Protein AF-A0A2E8RQQ0-F1 (afdb_monomer_lite)

Sequence (87 aa):
MKQGFRTTYGDTLSKWFARYLVKLGIKKKGKNFHSFRHTVINQLLTSQVYEPFIKELVGHSNGSITVDVYGGKKPLDVLLTECVEKL

Secondary structure (DSSP, 8-state):
--------HHHHHHHHHHHHHHHTT---TT-SHHHHHHHHHHHHHHTT--HHHHHHHTT---S-HHHHHHS-PPPHHHHHHHTGGG-

Radius of gyration: 16.23 Å; chains: 1; bounding box: 49×21×43 Å

pLDDT: mean 80.52, std 17.48, range [38.25, 97.38]

Structure (mmCIF, N/CA/C/O backbone):
data_AF-A0A2E8RQQ0-F1
#
_entry.id   AF-A0A2E8RQQ0-F1
#
loop_
_atom_site.group_PDB
_atom_site.id
_atom_site.type_symbol
_atom_site.label_atom_id
_atom_site.label_alt_id
_atom_site.label_comp_id
_atom_site.label_asym_id
_atom_site.label_entity_id
_atom_site.label_seq_id
_atom_site.pdbx_PDB_ins_code
_atom_site.Cartn_x
_atom_site.Cartn_y
_atom_site.Cartn_z
_atom_site.occupancy
_atom_site.B_iso_or_equiv
_atom_site.auth_seq_id
_atom_site.auth_comp_id
_atom_site.auth_asym_id
_atom_site.auth_atom_id
_atom_site.pdbx_PDB_model_num
ATOM 1 N N . MET A 1 1 ? 36.260 4.468 0.667 1.00 38.25 1 MET A N 1
ATOM 2 C CA . MET A 1 1 ? 35.222 4.375 1.719 1.00 38.25 1 MET A CA 1
ATOM 3 C C . MET A 1 1 ? 34.340 3.166 1.423 1.00 38.25 1 MET A C 1
ATOM 5 O O . MET A 1 1 ? 33.599 3.202 0.452 1.00 38.25 1 MET A O 1
ATOM 9 N N . LYS A 1 2 ? 34.479 2.058 2.164 1.00 40.12 2 LYS A N 1
ATOM 10 C CA . LYS A 1 2 ? 33.630 0.869 1.971 1.00 40.12 2 LYS A CA 1
ATOM 11 C C . LYS A 1 2 ? 32.328 1.086 2.743 1.00 40.12 2 LYS A C 1
ATOM 13 O O . LYS A 1 2 ? 32.340 1.088 3.969 1.00 40.12 2 LYS A O 1
ATOM 18 N N . GLN A 1 3 ? 31.233 1.338 2.033 1.00 44.62 3 GLN A N 1
ATOM 19 C CA . GLN A 1 3 ? 29.906 1.458 2.634 1.00 44.62 3 GLN A CA 1
ATOM 20 C C . GLN A 1 3 ? 29.501 0.073 3.163 1.00 44.62 3 GLN A C 1
ATOM 22 O O . GLN A 1 3 ? 29.418 -0.886 2.398 1.00 44.62 3 GLN A O 1
ATOM 27 N N . GLY A 1 4 ? 29.352 -0.052 4.483 1.00 44.69 4 GLY A N 1
ATOM 28 C CA . GLY A 1 4 ? 29.024 -1.312 5.147 1.00 44.69 4 GLY A CA 1
ATOM 29 C C . GLY A 1 4 ? 27.672 -1.856 4.685 1.00 44.69 4 GLY A C 1
ATOM 30 O O . GLY A 1 4 ? 26.672 -1.140 4.676 1.00 44.69 4 GLY A O 1
ATOM 31 N N . PHE A 1 5 ? 27.647 -3.130 4.300 1.00 51.59 5 PHE A N 1
ATOM 32 C CA . PHE A 1 5 ? 26.458 -3.824 3.815 1.00 51.59 5 PHE A CA 1
ATOM 33 C C . PHE A 1 5 ? 25.514 -4.108 4.997 1.00 51.59 5 PHE A C 1
ATOM 35 O O . PHE A 1 5 ? 25.612 -5.136 5.658 1.00 51.59 5 PHE A O 1
ATOM 42 N N . ARG A 1 6 ? 24.612 -3.172 5.312 1.00 54.34 6 ARG A N 1
ATOM 43 C CA . ARG A 1 6 ? 23.501 -3.416 6.245 1.00 54.34 6 ARG A CA 1
ATOM 44 C C . ARG A 1 6 ? 22.314 -3.968 5.457 1.00 54.34 6 ARG A C 1
ATOM 46 O O . ARG A 1 6 ? 21.465 -3.205 5.010 1.00 54.34 6 ARG A O 1
ATOM 53 N N . THR A 1 7 ? 22.245 -5.286 5.274 1.00 54.56 7 THR A N 1
ATOM 54 C CA . THR A 1 7 ? 21.020 -5.949 4.796 1.00 54.56 7 THR A CA 1
ATOM 55 C C . THR A 1 7 ? 19.995 -5.945 5.916 1.00 54.56 7 THR A C 1
ATOM 57 O O . THR A 1 7 ? 19.930 -6.865 6.727 1.00 54.56 7 THR A O 1
ATOM 60 N N . THR A 1 8 ? 19.210 -4.879 6.004 1.00 67.00 8 THR A N 1
ATOM 61 C CA . THR A 1 8 ? 18.002 -4.902 6.825 1.00 67.00 8 THR A CA 1
ATOM 62 C C . THR A 1 8 ? 16.951 -5.759 6.117 1.00 67.00 8 THR A C 1
ATOM 64 O O . THR A 1 8 ? 16.939 -5.848 4.888 1.00 67.00 8 THR A O 1
ATOM 67 N N . TYR A 1 9 ? 16.050 -6.395 6.869 1.00 73.50 9 TYR A N 1
ATOM 68 C CA . TYR A 1 9 ? 14.987 -7.240 6.301 1.00 73.50 9 TYR A CA 1
ATOM 69 C C . TYR A 1 9 ? 14.188 -6.539 5.180 1.00 73.50 9 TYR A C 1
ATOM 71 O O . TYR A 1 9 ? 13.807 -7.168 4.192 1.00 73.50 9 TYR A O 1
ATOM 79 N N . GLY A 1 10 ? 14.008 -5.217 5.280 1.00 81.50 10 GLY A N 1
ATOM 80 C CA . GLY A 1 10 ? 13.330 -4.408 4.263 1.00 81.50 10 GLY A CA 1
ATOM 81 C C . GLY A 1 10 ? 14.073 -4.293 2.924 1.00 81.50 10 GLY A C 1
ATOM 82 O O . GLY A 1 10 ? 13.424 -4.154 1.886 1.00 81.50 10 GLY A O 1
ATOM 83 N N . ASP A 1 11 ? 15.405 -4.385 2.908 1.00 86.88 11 ASP A N 1
ATOM 84 C CA . ASP A 1 11 ? 16.205 -4.296 1.679 1.00 86.88 11 ASP A CA 1
ATOM 85 C C . ASP A 1 11 ? 16.034 -5.552 0.810 1.00 86.88 11 ASP A C 1
ATOM 87 O O . ASP A 1 11 ? 15.770 -5.464 -0.393 1.00 86.88 11 ASP A O 1
ATOM 91 N N . THR A 1 12 ? 16.070 -6.736 1.429 1.00 91.12 12 THR A N 1
ATOM 92 C CA . THR A 1 12 ? 15.822 -8.012 0.738 1.00 91.12 12 THR A CA 1
ATOM 93 C C . THR A 1 12 ? 14.433 -8.039 0.104 1.00 91.12 12 THR A C 1
ATOM 95 O O . THR A 1 12 ? 14.301 -8.383 -1.076 1.00 91.12 12 THR A O 1
ATOM 98 N N . LEU A 1 13 ? 13.407 -7.614 0.850 1.00 90.38 13 LEU A N 1
ATOM 99 C CA . LEU A 1 13 ? 12.032 -7.546 0.357 1.00 90.38 13 LEU A CA 1
ATOM 100 C C . LEU A 1 13 ? 11.885 -6.527 -0.781 1.00 90.38 13 LEU A C 1
ATOM 102 O O . LEU A 1 13 ? 11.279 -6.828 -1.808 1.00 90.38 13 LEU A O 1
ATOM 106 N N . SER A 1 14 ? 12.503 -5.350 -0.648 1.00 91.38 14 SER A N 1
ATOM 107 C CA . SER A 1 14 ? 12.481 -4.309 -1.683 1.00 91.38 14 SER A CA 1
ATOM 108 C C . SER A 1 14 ? 13.123 -4.782 -2.988 1.00 91.38 14 SER A C 1
ATOM 110 O O . SER A 1 14 ? 12.572 -4.559 -4.070 1.00 91.38 14 SER A O 1
ATOM 112 N N . LYS A 1 15 ? 14.257 -5.488 -2.902 1.00 93.19 15 LYS A N 1
ATOM 113 C 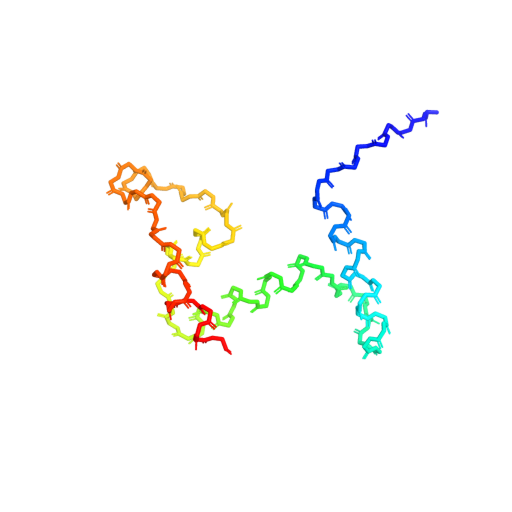CA . LYS A 1 15 ? 14.942 -6.089 -4.057 1.00 93.19 15 LYS A CA 1
ATOM 114 C C . LYS A 1 15 ? 14.111 -7.197 -4.699 1.00 93.19 15 LYS A C 1
ATOM 116 O O . LYS A 1 15 ? 14.006 -7.243 -5.925 1.00 93.19 15 LYS A O 1
ATOM 121 N N . TRP A 1 16 ? 13.509 -8.076 -3.898 1.00 95.38 16 TRP A N 1
ATOM 122 C CA . TRP A 1 16 ? 12.601 -9.109 -4.400 1.00 95.38 16 TRP A CA 1
ATOM 123 C C . TRP A 1 16 ? 11.404 -8.496 -5.131 1.00 95.38 16 TRP A C 1
ATOM 125 O O . TRP A 1 16 ? 11.142 -8.867 -6.273 1.00 95.38 16 TRP A O 1
ATOM 135 N N . PHE A 1 17 ? 10.747 -7.500 -4.536 1.00 96.06 17 PHE A N 1
ATOM 136 C CA . PHE A 1 17 ? 9.585 -6.850 -5.135 1.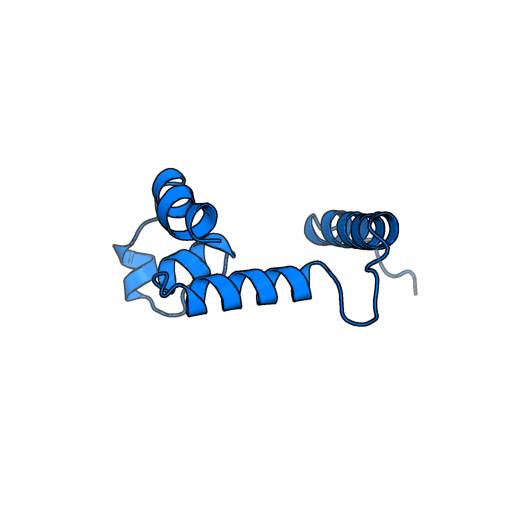00 96.06 17 PHE A CA 1
ATOM 137 C C . PHE A 1 17 ? 9.948 -6.124 -6.434 1.00 96.06 17 PHE A C 1
ATOM 139 O O . PHE A 1 17 ? 9.211 -6.187 -7.413 1.00 96.06 17 PHE A O 1
ATOM 146 N N . ALA A 1 18 ? 11.121 -5.486 -6.499 1.00 95.88 18 ALA A N 1
ATOM 147 C CA . ALA A 1 18 ? 11.605 -4.881 -7.737 1.00 95.88 18 ALA A CA 1
ATOM 148 C C . ALA A 1 18 ? 11.753 -5.916 -8.868 1.00 95.88 18 ALA A C 1
ATOM 150 O O . ALA A 1 18 ? 11.315 -5.644 -9.986 1.00 95.88 18 ALA A O 1
ATOM 151 N N . ARG A 1 19 ? 12.307 -7.105 -8.580 1.00 96.50 19 ARG A N 1
ATOM 152 C CA . ARG A 1 19 ? 12.381 -8.222 -9.542 1.00 96.50 19 ARG A CA 1
ATOM 153 C C . ARG A 1 19 ? 10.996 -8.750 -9.912 1.00 96.50 19 ARG A C 1
ATOM 155 O O . ARG A 1 19 ? 10.748 -9.047 -11.076 1.00 96.50 19 ARG A O 1
ATOM 162 N N . TYR A 1 20 ? 10.086 -8.821 -8.945 1.00 97.31 20 TYR A N 1
ATOM 163 C CA . TYR A 1 20 ? 8.706 -9.237 -9.173 1.00 97.31 20 TYR A CA 1
ATOM 164 C C . TYR A 1 20 ? 7.978 -8.301 -10.150 1.00 97.31 20 TYR A C 1
ATOM 166 O O . TYR A 1 20 ? 7.390 -8.767 -11.120 1.00 97.31 20 TYR A O 1
ATOM 174 N N . LEU A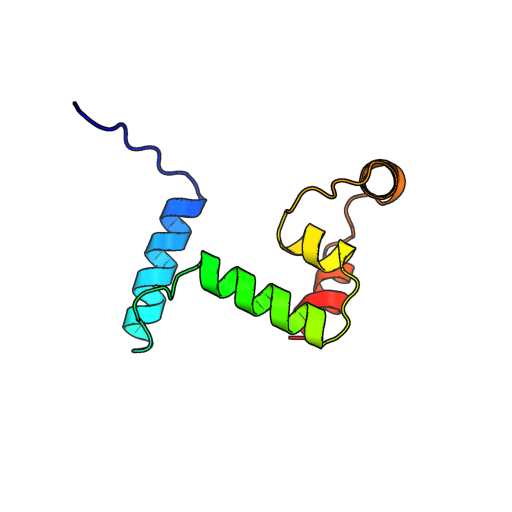 1 21 ? 8.114 -6.980 -9.987 1.00 97.06 21 LEU A N 1
ATOM 175 C CA . LEU A 1 21 ? 7.552 -6.002 -10.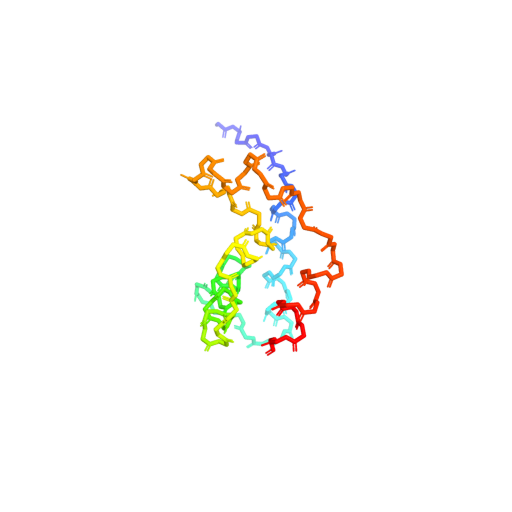927 1.00 97.06 21 LEU A CA 1
ATOM 176 C C . LEU A 1 21 ? 8.126 -6.134 -12.348 1.00 97.06 21 LEU A C 1
ATOM 178 O O . LEU A 1 21 ? 7.411 -5.865 -13.312 1.00 97.06 21 LEU A O 1
ATOM 182 N N . VAL A 1 22 ? 9.402 -6.522 -12.486 1.00 97.12 22 VAL A N 1
ATOM 183 C CA . VAL A 1 22 ? 10.019 -6.805 -13.796 1.00 97.12 22 VAL A CA 1
ATOM 184 C C . VAL A 1 22 ? 9.393 -8.051 -14.414 1.00 97.12 22 VAL A C 1
ATOM 186 O O . VAL A 1 22 ? 8.990 -8.002 -15.570 1.00 97.12 22 VAL A O 1
ATOM 189 N N . LYS A 1 23 ? 9.238 -9.131 -13.636 1.00 97.38 23 LYS A N 1
ATOM 190 C CA . LYS A 1 23 ? 8.578 -10.367 -14.088 1.00 97.38 23 LYS A CA 1
ATOM 191 C C . LYS A 1 23 ? 7.141 -10.119 -14.560 1.00 97.38 23 LYS A C 1
ATOM 193 O O . LYS A 1 23 ? 6.705 -10.741 -15.518 1.00 97.38 23 LYS A O 1
ATOM 198 N N . LEU A 1 24 ? 6.426 -9.203 -13.909 1.0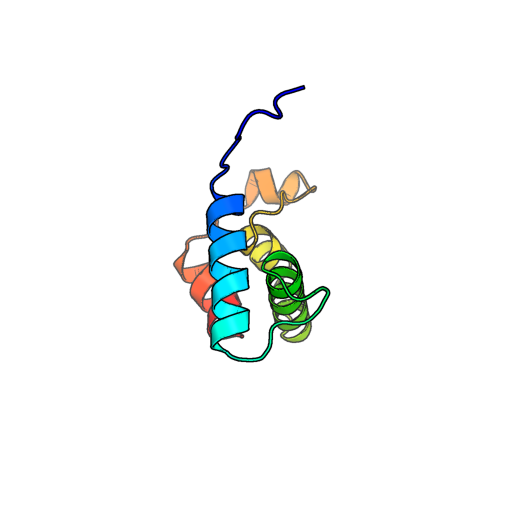0 97.06 24 LEU A N 1
ATOM 199 C CA . LEU A 1 24 ? 5.071 -8.796 -14.292 1.00 97.06 24 LEU A CA 1
ATOM 200 C C . LEU A 1 24 ? 5.018 -7.809 -15.475 1.00 97.06 24 LEU A C 1
ATOM 202 O O . LEU A 1 24 ? 3.930 -7.443 -15.903 1.00 97.06 24 LEU A O 1
ATOM 206 N N . GLY A 1 25 ? 6.155 -7.314 -15.978 1.00 97.12 25 GLY A N 1
ATOM 207 C CA . GLY A 1 25 ? 6.193 -6.336 -17.073 1.00 97.12 25 GLY A CA 1
ATOM 208 C C . GLY A 1 25 ? 5.728 -4.921 -16.696 1.00 97.12 25 GLY A C 1
ATOM 209 O O . GLY A 1 25 ? 5.567 -4.068 -17.564 1.00 97.12 25 GLY A O 1
ATOM 210 N N . ILE A 1 26 ? 5.534 -4.631 -15.404 1.00 96.19 26 ILE A N 1
ATOM 211 C CA . ILE A 1 26 ? 4.993 -3.346 -14.915 1.00 96.19 26 ILE A CA 1
ATOM 212 C C . ILE A 1 26 ? 6.036 -2.471 -14.211 1.00 96.19 26 ILE A C 1
ATOM 214 O O . ILE A 1 26 ? 5.706 -1.430 -13.630 1.00 96.19 26 ILE A O 1
ATOM 218 N N . LYS A 1 27 ? 7.314 -2.867 -14.230 1.00 96.38 27 LYS A N 1
ATOM 219 C CA . LYS A 1 27 ? 8.382 -2.082 -13.608 1.00 96.38 27 LYS A CA 1
ATOM 220 C C . LYS A 1 27 ? 8.530 -0.726 -14.306 1.00 96.38 27 LYS A C 1
ATOM 222 O O . LYS A 1 27 ? 8.937 -0.640 -15.456 1.00 96.38 27 LYS A O 1
ATOM 227 N N . LYS A 1 28 ? 8.275 0.350 -13.557 1.00 95.06 28 LYS A N 1
ATOM 228 C CA . LYS A 1 28 ? 8.484 1.748 -13.979 1.00 95.06 28 LYS A CA 1
ATOM 229 C C . LYS A 1 28 ? 9.272 2.531 -12.921 1.00 95.06 28 LYS A C 1
ATOM 231 O O . LYS A 1 28 ? 9.460 2.052 -11.791 1.00 95.06 28 LYS A O 1
ATOM 236 N N . LYS A 1 29 ? 9.755 3.732 -13.270 1.00 93.94 29 LYS A N 1
ATOM 237 C CA . LYS A 1 29 ? 10.338 4.683 -12.301 1.00 93.94 29 LYS A CA 1
ATOM 238 C C . LYS A 1 29 ? 9.295 4.990 -11.217 1.00 93.94 29 LYS A C 1
ATOM 240 O O . LYS A 1 29 ? 8.113 5.113 -11.516 1.00 93.94 29 LYS A O 1
ATOM 245 N N . GLY A 1 30 ? 9.714 5.023 -9.953 1.00 91.00 30 GLY A N 1
ATOM 246 C CA . GLY A 1 30 ? 8.819 5.258 -8.811 1.00 91.00 30 GLY A CA 1
ATOM 247 C C . GLY A 1 30 ? 7.976 4.056 -8.358 1.00 91.00 30 GLY A C 1
ATOM 248 O O . GLY A 1 30 ? 7.492 4.075 -7.236 1.00 91.00 30 GLY A O 1
ATOM 249 N N . LYS A 1 31 ? 7.848 2.981 -9.155 1.00 94.31 31 LYS A N 1
ATOM 250 C CA . LYS A 1 31 ? 7.157 1.747 -8.737 1.00 94.31 31 LYS A CA 1
ATOM 251 C C . LYS A 1 31 ? 8.107 0.824 -7.970 1.00 94.31 31 LYS A C 1
ATOM 253 O O . LYS A 1 31 ? 9.042 0.259 -8.545 1.00 94.31 31 LYS A O 1
ATOM 258 N N . ASN A 1 32 ? 7.895 0.714 -6.667 1.00 94.88 32 ASN A N 1
ATOM 259 C CA . ASN A 1 32 ? 8.655 -0.093 -5.712 1.00 94.88 32 ASN A CA 1
ATOM 260 C C . ASN A 1 32 ? 7.761 -0.502 -4.521 1.00 94.88 32 ASN A C 1
ATOM 262 O O . ASN A 1 32 ? 6.583 -0.141 -4.470 1.00 94.88 32 ASN A O 1
ATOM 266 N N . PHE A 1 33 ? 8.323 -1.235 -3.558 1.00 93.19 33 PHE A N 1
ATOM 267 C CA . PHE A 1 33 ? 7.572 -1.729 -2.401 1.00 93.19 33 PHE A CA 1
ATOM 268 C C . PHE A 1 33 ? 6.971 -0.594 -1.549 1.00 93.19 33 PHE A C 1
ATOM 270 O O . PHE A 1 33 ? 5.839 -0.691 -1.086 1.00 93.19 33 PHE A O 1
ATOM 277 N N . HIS A 1 34 ? 7.673 0.535 -1.425 1.00 91.12 34 HIS A N 1
ATOM 278 C CA . HIS A 1 34 ? 7.168 1.712 -0.716 1.00 91.12 34 HIS A CA 1
ATOM 279 C C . HIS A 1 34 ? 5.964 2.356 -1.425 1.00 91.12 34 HIS A C 1
ATOM 281 O O . HIS A 1 34 ? 4.953 2.642 -0.793 1.00 91.12 34 HIS A O 1
ATOM 287 N N . SER A 1 35 ? 6.021 2.525 -2.749 1.00 93.94 35 SER A N 1
ATOM 288 C CA . SER A 1 35 ? 4.880 3.027 -3.531 1.00 93.94 35 SER A CA 1
ATOM 289 C C . SER A 1 35 ? 3.679 2.074 -3.502 1.00 93.94 35 SER A C 1
ATOM 291 O O . SER A 1 35 ? 2.533 2.516 -3.554 1.00 93.94 35 SER A O 1
ATOM 293 N N . PHE A 1 36 ? 3.936 0.766 -3.396 1.00 94.81 36 PHE A N 1
ATOM 294 C CA . PHE A 1 36 ? 2.894 -0.241 -3.244 1.00 94.81 36 PHE A CA 1
ATOM 295 C C . PHE A 1 36 ? 2.197 -0.098 -1.888 1.00 94.81 36 PHE A C 1
ATOM 297 O O . PHE A 1 36 ? 0.976 -0.010 -1.853 1.00 94.81 36 PHE A O 1
ATOM 304 N N . ARG A 1 37 ? 2.958 0.066 -0.798 1.00 92.19 37 ARG A N 1
ATOM 305 C CA . ARG A 1 37 ? 2.403 0.372 0.530 1.00 92.19 37 ARG A CA 1
ATOM 306 C C . ARG A 1 37 ? 1.493 1.607 0.513 1.00 92.19 37 ARG A C 1
ATOM 308 O O . ARG A 1 37 ? 0.407 1.546 1.072 1.00 92.19 37 ARG A O 1
ATOM 315 N N . HIS A 1 38 ? 1.894 2.697 -0.148 1.00 94.25 38 HIS A N 1
ATOM 316 C CA . HIS A 1 38 ? 1.029 3.882 -0.306 1.00 94.25 38 HIS A CA 1
ATOM 317 C C . HIS A 1 38 ? -0.256 3.580 -1.074 1.00 94.25 38 HIS A C 1
ATOM 319 O O . HIS A 1 38 ? -1.312 4.098 -0.734 1.00 94.25 38 HIS A O 1
ATOM 325 N N . THR A 1 39 ? -0.176 2.721 -2.091 1.00 95.12 39 THR A N 1
ATOM 326 C CA . THR A 1 39 ? -1.358 2.299 -2.854 1.00 95.12 39 THR A CA 1
ATOM 327 C C . THR A 1 39 ? -2.341 1.544 -1.956 1.00 95.12 39 THR A C 1
ATOM 329 O O . THR A 1 39 ? -3.515 1.893 -1.940 1.00 95.12 39 THR A O 1
ATOM 332 N N . VAL A 1 40 ? -1.850 0.593 -1.152 1.00 94.19 40 VAL A N 1
ATOM 333 C CA . VAL A 1 40 ? -2.662 -0.163 -0.180 1.00 94.19 40 VAL A CA 1
ATOM 334 C C . VAL A 1 40 ? -3.312 0.770 0.846 1.00 94.19 40 VAL A C 1
ATOM 336 O O . VAL A 1 40 ? -4.515 0.691 1.062 1.00 94.19 40 VAL A O 1
ATOM 339 N N . ILE A 1 41 ? -2.548 1.698 1.436 1.00 93.62 41 ILE A N 1
ATOM 340 C CA . ILE A 1 41 ? -3.079 2.683 2.396 1.00 93.62 41 ILE A CA 1
ATOM 341 C C . ILE A 1 41 ? -4.206 3.507 1.761 1.00 93.62 41 ILE A C 1
ATOM 343 O O . ILE A 1 41 ? -5.277 3.636 2.347 1.00 93.62 41 ILE A O 1
ATOM 347 N N . ASN A 1 42 ? -3.992 4.030 0.551 1.00 94.31 42 ASN A N 1
ATOM 348 C CA . ASN A 1 42 ? -4.988 4.850 -0.137 1.00 94.31 42 ASN A CA 1
ATOM 349 C C . ASN A 1 42 ? -6.264 4.067 -0.469 1.00 94.31 42 ASN A C 1
ATOM 351 O O . ASN A 1 42 ? -7.358 4.618 -0.350 1.00 94.31 42 ASN A O 1
ATOM 355 N N . GLN A 1 43 ? -6.140 2.799 -0.872 1.00 95.38 43 GLN A N 1
ATOM 356 C CA . GLN A 1 43 ? -7.294 1.933 -1.121 1.00 95.38 43 GLN A CA 1
ATOM 357 C C . GLN A 1 43 ? -8.103 1.714 0.159 1.00 95.38 43 GLN A C 1
ATOM 359 O O . GLN A 1 43 ? -9.302 1.963 0.154 1.00 95.38 43 GLN A O 1
ATOM 364 N N . LEU A 1 44 ? -7.449 1.372 1.272 1.00 93.75 44 LEU A N 1
ATOM 365 C CA . LEU A 1 44 ? -8.122 1.175 2.562 1.00 93.75 44 LEU A CA 1
ATOM 366 C C . LEU A 1 44 ? -8.820 2.445 3.065 1.00 93.75 44 LEU A C 1
ATOM 368 O O . LEU A 1 44 ? -9.948 2.377 3.550 1.00 93.75 44 LEU A O 1
ATOM 372 N N . LEU A 1 45 ? -8.184 3.610 2.905 1.00 91.75 45 LEU A N 1
ATOM 373 C CA . LEU A 1 45 ? -8.801 4.900 3.227 1.00 91.75 45 LEU A CA 1
ATOM 374 C C . LEU A 1 45 ? -10.032 5.173 2.353 1.00 91.75 45 LEU A C 1
ATOM 376 O O . LEU A 1 45 ? -11.051 5.641 2.853 1.00 91.75 45 LEU A O 1
ATOM 380 N N . THR A 1 46 ? -9.957 4.847 1.061 1.00 93.38 46 THR A N 1
ATOM 381 C CA . THR A 1 46 ? -11.086 4.998 0.128 1.00 93.38 46 THR A CA 1
ATOM 382 C C . THR A 1 46 ? -12.236 4.050 0.485 1.00 93.38 46 THR A C 1
ATOM 384 O O . THR A 1 46 ? -13.396 4.445 0.405 1.00 93.38 46 THR A O 1
ATOM 387 N N . SER A 1 47 ? -11.921 2.843 0.965 1.00 93.12 47 SER A N 1
ATOM 388 C CA . SER A 1 47 ? -12.880 1.861 1.492 1.00 93.12 47 SER A CA 1
ATOM 389 C C . SER A 1 47 ? -13.388 2.186 2.907 1.00 93.12 47 SER A C 1
ATOM 391 O O . SER A 1 47 ? -14.060 1.358 3.517 1.00 93.12 47 SER A O 1
ATOM 393 N N . GLN A 1 48 ? -13.077 3.374 3.444 1.00 91.38 48 GLN A N 1
ATOM 394 C CA . GLN A 1 48 ? -13.497 3.842 4.773 1.00 91.38 48 GLN A CA 1
ATOM 395 C C . GLN A 1 48 ? -13.068 2.916 5.926 1.00 91.38 48 GLN A C 1
ATOM 397 O O . GLN A 1 48 ? -13.730 2.839 6.961 1.00 91.38 48 GLN A O 1
ATOM 402 N N . VAL A 1 49 ? -11.941 2.214 5.772 1.00 89.06 49 VAL A N 1
ATOM 403 C CA . VAL A 1 49 ? -11.360 1.417 6.857 1.00 89.06 49 VAL A CA 1
ATOM 404 C C . VAL A 1 49 ? -10.856 2.345 7.957 1.00 89.06 49 VAL A C 1
ATOM 406 O O . VAL A 1 49 ? -10.259 3.391 7.697 1.00 89.06 49 VAL A O 1
ATOM 409 N N . TYR A 1 50 ? -11.090 1.955 9.209 1.00 88.12 50 TYR A N 1
ATOM 410 C CA . TYR A 1 50 ? -10.713 2.753 10.367 1.00 88.12 50 TYR A CA 1
ATOM 411 C C . TYR A 1 50 ? -9.192 2.974 10.417 1.00 88.12 50 TYR A C 1
ATOM 413 O O . TYR A 1 50 ? -8.405 2.029 10.484 1.00 88.12 50 TYR A O 1
ATOM 421 N N . GLU A 1 51 ? -8.767 4.240 10.395 1.00 85.50 51 GLU A N 1
ATOM 422 C CA . GLU A 1 51 ? -7.365 4.639 10.215 1.00 85.50 51 GLU A CA 1
ATOM 423 C C . GLU A 1 51 ? -6.381 4.001 11.220 1.00 85.50 51 GLU A C 1
ATOM 425 O O . GLU A 1 51 ? -5.289 3.610 10.801 1.00 85.50 51 GLU A O 1
ATOM 430 N N . PRO A 1 52 ? -6.721 3.811 12.512 1.00 84.94 52 PRO A N 1
ATOM 431 C CA . PRO A 1 52 ? -5.865 3.070 13.436 1.00 84.94 52 PRO A CA 1
ATOM 432 C C . PRO A 1 52 ? -5.562 1.633 12.998 1.00 84.94 52 PRO A C 1
ATOM 434 O O . PRO A 1 52 ? -4.442 1.178 13.206 1.00 84.94 52 PRO A O 1
ATOM 437 N N . PHE A 1 53 ? -6.502 0.933 12.350 1.00 85.06 53 PHE A N 1
ATOM 438 C CA . PHE A 1 53 ? -6.253 -0.423 11.839 1.00 85.06 53 PHE A CA 1
ATOM 439 C C . PHE A 1 53 ? -5.283 -0.390 10.658 1.00 85.06 53 PHE A C 1
ATOM 441 O O . PHE A 1 53 ? -4.395 -1.232 10.557 1.00 85.06 53 PHE A O 1
ATOM 448 N N . ILE A 1 54 ? -5.406 0.621 9.793 1.00 87.81 54 ILE A N 1
ATOM 449 C CA . ILE A 1 54 ? -4.483 0.830 8.673 1.00 87.81 54 ILE A CA 1
ATOM 450 C C . ILE A 1 54 ? -3.075 1.117 9.207 1.00 87.81 54 ILE A C 1
ATOM 452 O O . ILE A 1 54 ? -2.114 0.509 8.740 1.00 87.81 54 ILE A O 1
ATOM 456 N N . LYS A 1 55 ? -2.939 2.013 10.197 1.00 85.56 55 LYS A N 1
ATOM 457 C CA . LYS A 1 55 ? -1.651 2.365 10.824 1.00 85.56 55 LYS A CA 1
ATOM 458 C C . LYS A 1 55 ? -0.991 1.162 11.483 1.00 85.56 55 LYS A C 1
ATOM 460 O O . LYS A 1 55 ? 0.200 0.937 11.265 1.00 85.56 55 LYS A O 1
ATOM 465 N N . GLU A 1 56 ? -1.770 0.364 12.207 1.00 86.25 56 GLU A N 1
ATOM 466 C CA . GLU A 1 56 ? -1.297 -0.871 12.822 1.00 86.25 56 GLU A CA 1
ATOM 467 C C . GLU A 1 56 ? -0.857 -1.903 11.773 1.00 86.25 56 GLU A C 1
ATOM 469 O O . GLU A 1 56 ? 0.260 -2.416 11.858 1.00 86.25 56 GLU A O 1
ATOM 474 N N . LEU A 1 57 ? -1.662 -2.123 10.724 1.00 86.25 57 LEU A N 1
ATOM 475 C CA . LEU A 1 57 ? -1.340 -3.025 9.611 1.00 86.25 57 LEU A CA 1
ATOM 476 C C . LEU A 1 57 ? 0.006 -2.681 8.964 1.00 86.25 57 LEU A C 1
ATOM 478 O O . LEU A 1 57 ? 0.795 -3.564 8.630 1.00 86.25 57 LEU A O 1
ATOM 482 N N . VAL A 1 58 ? 0.281 -1.391 8.768 1.00 87.50 58 VAL A N 1
ATOM 483 C CA . VAL A 1 58 ? 1.517 -0.945 8.117 1.00 87.50 58 VAL A CA 1
ATOM 484 C C . VAL A 1 58 ? 2.676 -0.723 9.097 1.00 87.50 58 VAL A C 1
ATOM 486 O O . VAL A 1 58 ? 3.775 -0.345 8.673 1.00 87.50 58 VAL A O 1
ATOM 489 N N . GLY A 1 59 ? 2.460 -0.939 10.397 1.00 80.81 59 GLY A N 1
ATOM 490 C CA . GLY A 1 59 ? 3.460 -0.738 11.445 1.00 80.81 59 GLY A CA 1
ATOM 491 C C . GLY A 1 59 ? 3.890 0.722 11.602 1.00 80.81 59 GLY A C 1
ATOM 492 O O . GLY A 1 59 ? 5.063 0.998 11.853 1.00 80.81 59 GLY A O 1
ATOM 493 N N . HIS A 1 60 ? 2.981 1.673 11.372 1.00 81.19 60 HIS A N 1
ATOM 494 C CA . HIS A 1 60 ? 3.193 3.071 11.743 1.00 81.19 60 HIS A CA 1
ATOM 495 C C . HIS A 1 60 ? 2.860 3.257 13.221 1.00 81.19 60 HIS A C 1
ATOM 497 O O . HIS A 1 60 ? 1.803 2.834 13.673 1.00 81.19 60 HIS A O 1
ATOM 503 N N . SER A 1 61 ? 3.750 3.914 13.967 1.00 65.12 61 SER A N 1
ATOM 504 C CA . SER A 1 61 ? 3.465 4.307 15.348 1.00 65.12 61 SER A CA 1
ATOM 505 C C . SER A 1 61 ? 2.264 5.248 15.377 1.00 65.12 61 SER A C 1
ATOM 507 O O . SER A 1 61 ? 2.222 6.230 14.626 1.00 65.12 61 SER A O 1
ATOM 509 N N . ASN A 1 62 ? 1.293 4.967 16.241 1.00 59.72 62 ASN A N 1
ATOM 510 C CA . ASN A 1 62 ? 0.177 5.868 16.449 1.00 59.72 62 ASN A CA 1
ATOM 511 C C . ASN A 1 62 ? 0.694 7.032 17.302 1.00 59.72 62 ASN A C 1
ATOM 513 O O . ASN A 1 62 ? 0.926 6.889 18.492 1.00 59.72 62 ASN A O 1
ATOM 517 N N . GLY A 1 63 ? 0.888 8.214 16.710 1.00 51.56 63 GLY A N 1
ATOM 518 C CA . GLY A 1 63 ? 1.356 9.419 17.421 1.00 51.56 63 GLY A CA 1
ATOM 519 C C . GLY A 1 63 ? 0.399 9.963 18.498 1.00 51.56 63 GLY A C 1
ATOM 520 O O . GLY A 1 63 ? 0.497 11.126 18.870 1.00 51.56 63 GLY A O 1
ATOM 521 N N . SER A 1 64 ? -0.550 9.152 18.970 1.00 48.59 64 SER A N 1
ATOM 522 C CA . SER A 1 64 ? -1.535 9.462 19.994 1.00 48.59 64 SER A CA 1
ATOM 523 C C . SER A 1 64 ? -1.413 8.448 21.132 1.00 48.59 64 SER A C 1
ATOM 525 O O . SER A 1 64 ? -1.739 7.270 20.971 1.00 48.59 64 SER A O 1
ATOM 527 N N . ILE A 1 65 ? -0.963 8.936 22.293 1.00 47.12 65 ILE A N 1
ATOM 528 C CA . ILE A 1 65 ? -0.791 8.171 23.538 1.00 47.12 65 ILE A CA 1
ATOM 529 C C . ILE A 1 65 ? -2.073 7.403 23.899 1.00 47.12 65 ILE A C 1
ATOM 531 O O . ILE A 1 65 ? -2.003 6.300 24.423 1.00 47.12 65 ILE A O 1
ATOM 535 N N . THR A 1 66 ? -3.259 7.929 23.590 1.00 48.03 66 THR A N 1
ATOM 536 C CA . THR A 1 66 ? -4.526 7.308 24.004 1.00 48.03 66 THR A CA 1
ATOM 537 C C . THR A 1 66 ? -4.829 5.993 23.286 1.00 48.03 66 THR A C 1
ATOM 539 O O . THR A 1 66 ? -5.437 5.115 23.892 1.00 48.03 66 THR A O 1
ATOM 542 N N . VAL A 1 67 ? -4.383 5.813 22.039 1.00 51.62 67 VAL A N 1
ATOM 543 C CA . VAL A 1 67 ? -4.621 4.570 21.282 1.00 51.62 67 VAL A CA 1
ATOM 544 C C . VAL A 1 67 ? -3.528 3.536 21.556 1.00 51.62 67 VAL A C 1
ATOM 546 O O . VAL A 1 67 ? -3.846 2.364 21.725 1.00 51.62 67 VAL A O 1
ATOM 549 N N . ASP A 1 68 ? -2.269 3.968 21.683 1.00 50.88 68 ASP A N 1
ATOM 550 C CA . ASP A 1 68 ? -1.149 3.075 22.023 1.00 50.88 68 ASP A CA 1
ATOM 551 C C . ASP A 1 68 ? -1.227 2.562 23.476 1.00 50.88 68 ASP A C 1
ATOM 553 O O . ASP A 1 68 ? -0.798 1.443 23.751 1.00 50.88 68 ASP A O 1
ATOM 557 N N . VAL A 1 69 ? -1.801 3.341 24.409 1.00 46.31 69 VAL A N 1
ATOM 558 C CA . VAL A 1 69 ? -1.892 2.972 25.838 1.00 46.31 69 VAL A CA 1
ATOM 559 C C . VAL A 1 69 ? -3.134 2.134 26.170 1.00 46.31 69 VAL A C 1
ATOM 561 O O . VAL A 1 69 ? -3.045 1.263 27.030 1.00 46.31 69 VAL A O 1
ATOM 564 N N . TYR A 1 70 ? -4.275 2.341 25.496 1.00 45.22 70 TYR A N 1
ATOM 565 C CA . TYR A 1 70 ? -5.525 1.613 25.796 1.00 45.22 70 TYR A CA 1
ATOM 566 C C . TYR A 1 70 ? -5.963 0.607 24.720 1.00 45.22 70 TYR A C 1
ATOM 568 O O . TYR A 1 70 ? -6.831 -0.221 24.988 1.00 45.22 70 TYR A O 1
ATOM 576 N N . GLY A 1 71 ? -5.401 0.660 23.508 1.00 54.88 71 GLY A N 1
ATOM 577 C CA . GLY A 1 71 ? -5.890 -0.125 22.369 1.00 54.88 71 GLY A CA 1
ATOM 578 C C . GLY A 1 71 ? -5.406 -1.573 22.309 1.00 54.88 71 GLY A C 1
ATOM 579 O O . GLY A 1 71 ? -6.068 -2.388 21.666 1.00 54.88 71 GLY A O 1
ATOM 580 N N . GLY A 1 72 ? -4.279 -1.893 22.959 1.00 60.31 72 GLY A N 1
ATOM 581 C CA . GLY A 1 72 ? -3.574 -3.162 22.755 1.00 60.31 72 GLY A CA 1
ATOM 582 C C . GLY A 1 72 ? -3.162 -3.378 21.289 1.00 60.31 72 GLY A C 1
ATOM 583 O O . GLY A 1 72 ? -3.600 -2.665 20.388 1.00 60.31 72 GLY A O 1
ATOM 584 N N . LYS A 1 73 ? -2.315 -4.378 21.016 1.00 62.94 73 LYS A N 1
ATOM 585 C CA . LYS A 1 73 ? -2.202 -4.870 19.6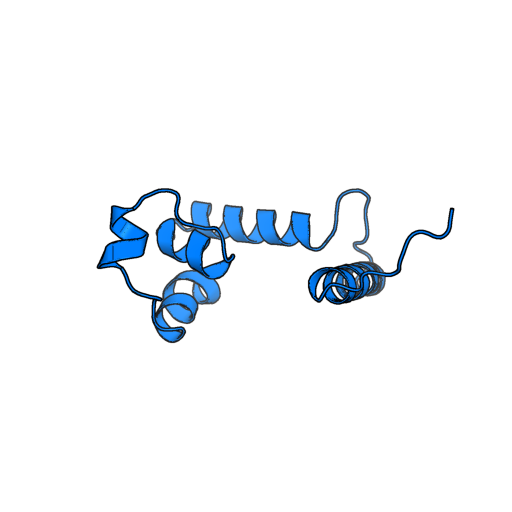34 1.00 62.94 73 LYS A CA 1
ATOM 586 C C . LYS A 1 73 ? -3.525 -5.522 19.269 1.00 62.94 73 LYS A C 1
ATOM 588 O O . LYS A 1 73 ? -4.000 -6.382 20.014 1.00 62.94 73 LYS A O 1
ATOM 593 N N . LYS A 1 74 ? -4.111 -5.133 18.146 1.00 70.31 74 LYS A N 1
ATOM 594 C CA . LYS A 1 74 ? -5.316 -5.778 17.652 1.00 70.31 74 LYS A CA 1
ATOM 595 C C . LYS A 1 74 ? -4.999 -7.215 17.259 1.00 70.31 74 LYS A C 1
ATOM 597 O O . LYS A 1 74 ? -3.923 -7.487 16.716 1.00 70.31 74 LYS A O 1
ATOM 602 N N . PRO A 1 75 ? -5.919 -8.145 17.545 1.00 79.50 75 PRO A N 1
ATOM 603 C CA . PRO A 1 75 ? -5.809 -9.506 17.056 1.00 79.50 75 PRO A CA 1
ATOM 604 C C . PRO A 1 75 ? -5.628 -9.520 15.531 1.00 79.50 75 PRO A C 1
ATOM 606 O O . PRO A 1 75 ? -6.197 -8.693 14.814 1.00 79.50 75 PRO A O 1
ATOM 609 N N . LEU A 1 76 ? -4.803 -10.441 15.030 1.00 79.81 76 LEU A N 1
ATOM 610 C CA . LEU A 1 76 ? -4.491 -10.523 13.599 1.00 79.81 76 LEU A CA 1
ATOM 611 C C . LEU A 1 76 ? -5.733 -10.817 12.749 1.00 79.81 76 LEU A C 1
ATOM 613 O O . LEU A 1 76 ? -5.804 -10.350 11.617 1.00 79.81 76 LEU A O 1
ATOM 617 N N . ASP A 1 77 ? -6.702 -11.552 13.293 1.00 84.12 77 ASP A N 1
ATOM 618 C CA . ASP A 1 77 ? -8.004 -11.814 12.676 1.00 84.12 77 ASP A CA 1
ATOM 619 C C . ASP A 1 77 ? -8.778 -10.519 12.416 1.00 84.12 77 ASP A C 1
ATOM 621 O O . ASP A 1 77 ? -9.277 -10.324 11.312 1.00 84.12 77 ASP A O 1
ATOM 625 N N . VAL A 1 78 ? -8.772 -9.576 13.363 1.00 83.81 78 VAL A N 1
ATOM 626 C CA . VAL A 1 78 ? -9.405 -8.264 13.173 1.00 83.81 78 VAL A CA 1
ATOM 627 C C . VAL A 1 78 ? -8.731 -7.501 12.037 1.00 83.81 78 VAL A C 1
ATOM 629 O O . VAL A 1 78 ? -9.417 -6.933 11.196 1.00 83.81 78 VAL A O 1
ATOM 632 N N . LEU A 1 79 ? -7.396 -7.496 11.962 1.00 83.62 79 LEU A N 1
ATOM 633 C CA . LEU A 1 79 ? -6.687 -6.820 10.867 1.00 83.62 79 LEU A CA 1
ATOM 634 C C . LEU A 1 79 ? -6.920 -7.503 9.511 1.00 83.62 79 LEU A C 1
ATOM 636 O O . LEU A 1 79 ? -6.965 -6.825 8.483 1.00 83.62 79 LEU A O 1
ATOM 640 N N . LEU A 1 80 ? -7.072 -8.829 9.495 1.00 84.25 80 LEU A N 1
ATOM 641 C CA . LEU A 1 80 ? -7.400 -9.584 8.290 1.00 84.25 80 LEU A CA 1
ATOM 642 C C . LEU A 1 80 ? -8.792 -9.193 7.774 1.00 84.25 80 LEU A C 1
ATOM 644 O O . LEU A 1 80 ? -8.900 -8.741 6.636 1.00 84.25 80 LEU A O 1
ATOM 648 N N . THR A 1 81 ? -9.819 -9.280 8.621 1.00 85.88 81 THR A N 1
ATOM 649 C CA . THR A 1 81 ? -11.206 -8.945 8.262 1.00 85.88 81 THR A CA 1
ATOM 650 C C . THR A 1 81 ? -11.377 -7.466 7.929 1.00 85.88 81 THR A C 1
ATOM 652 O O . THR A 1 81 ? -11.992 -7.097 6.931 1.00 85.88 81 THR A O 1
ATOM 655 N N . GLU A 1 82 ? -10.805 -6.579 8.739 1.00 86.06 82 GLU A N 1
ATOM 656 C CA . GLU A 1 82 ? -11.078 -5.151 8.608 1.00 86.06 82 GLU A CA 1
ATOM 657 C C . GLU A 1 82 ? -10.230 -4.450 7.554 1.00 86.06 82 GLU A C 1
ATOM 659 O O . GLU A 1 82 ? -10.643 -3.402 7.062 1.00 86.06 82 GLU A O 1
ATOM 664 N N . CYS A 1 83 ? -9.068 -4.998 7.193 1.00 84.75 83 CYS A N 1
ATOM 665 C CA . CYS A 1 83 ? -8.210 -4.396 6.179 1.00 84.75 83 CYS A CA 1
ATOM 666 C C . CYS A 1 83 ? -8.075 -5.276 4.938 1.00 84.75 83 CYS A C 1
ATOM 668 O O . CYS A 1 83 ? -8.324 -4.810 3.833 1.00 84.75 83 CYS A O 1
ATOM 670 N N . VAL A 1 84 ? -7.652 -6.532 5.086 1.00 83.94 84 VAL A N 1
ATOM 671 C CA . VAL A 1 84 ? -7.246 -7.356 3.934 1.00 83.94 84 VAL A CA 1
ATOM 672 C C . VAL A 1 84 ? -8.443 -7.795 3.095 1.00 83.94 84 VAL A C 1
ATOM 674 O O . VAL A 1 84 ? -8.357 -7.748 1.874 1.00 83.94 84 VAL A O 1
ATOM 677 N N . GLU A 1 85 ? -9.562 -8.165 3.719 1.00 89.75 85 GLU A N 1
ATOM 678 C CA . GLU A 1 85 ? -10.788 -8.558 3.000 1.00 89.75 85 GLU A CA 1
ATOM 679 C C . GLU A 1 85 ? -11.482 -7.382 2.288 1.00 89.75 85 GLU A C 1
ATOM 681 O O . GLU A 1 85 ? -12.344 -7.601 1.440 1.00 89.75 85 GLU A O 1
ATOM 686 N N . LYS A 1 86 ? -11.109 -6.136 2.612 1.00 81.88 86 LYS A N 1
ATOM 687 C CA . LYS A 1 86 ? -11.688 -4.906 2.040 1.00 81.88 86 LYS A CA 1
ATOM 688 C C . LYS A 1 86 ? -10.844 -4.280 0.918 1.00 81.88 86 LYS A C 1
ATOM 690 O O . LYS A 1 86 ? -11.174 -3.180 0.460 1.00 81.88 86 LYS A O 1
ATOM 695 N N . LEU A 1 87 ? -9.752 -4.938 0.521 1.00 80.38 87 LEU A N 1
ATOM 696 C CA . LEU A 1 87 ? -8.913 -4.584 -0.634 1.00 80.38 87 LEU A CA 1
ATOM 697 C C . LEU A 1 87 ? -9.453 -5.202 -1.925 1.00 80.38 87 LEU A C 1
ATOM 699 O O . LEU A 1 87 ? -9.390 -4.494 -2.956 1.00 80.38 87 LEU A O 1
#

Foldseek 3Di:
DDDDDDPDVVNVVFVVQQVVCVVVVNRDPPDTPVVVLVVLLVQLVVLVQDVVLNCLVVVHDDPDCVCVVPVPNDDVVCSCVRRVVSD